Protein AF-A0A848ZQ97-F1 (afdb_monomer_lite)

Foldseek 3Di:
DPPPPDDPDPDDKDQDQFWFWKWWDAPPDPDIDIFGWGIDDPVGTDTDDDPPDPVVVRDDPPTDIDMDTDTPPPPPD

pLDDT: mean 84.63, std 11.37, range [46.75, 94.25]

Structure (mmCIF, N/CA/C/O backbone):
data_AF-A0A848ZQ97-F1
#
_entry.id   AF-A0A848ZQ97-F1
#
loop_
_atom_site.group_PDB
_atom_site.id
_atom_site.type_symbol
_atom_site.label_atom_id
_atom_site.label_alt_id
_atom_site.label_comp_id
_atom_site.label_asym_id
_atom_site.label_entity_id
_atom_site.label_seq_id
_atom_site.pdbx_PDB_ins_code
_atom_site.Cartn_x
_atom_site.Cartn_y
_atom_site.Cartn_z
_atom_site.occupancy
_atom_site.B_iso_or_equiv
_atom_site.auth_seq_id
_atom_site.auth_comp_id
_atom_site.auth_asym_id
_atom_site.auth_atom_id
_atom_site.pdbx_PDB_model_num
ATOM 1 N N . MET A 1 1 ? -10.404 5.895 -35.852 1.00 58.00 1 MET A N 1
ATOM 2 C CA . MET A 1 1 ? -9.113 6.110 -35.173 1.00 58.00 1 MET A CA 1
ATOM 3 C C . MET A 1 1 ? -9.227 5.409 -33.832 1.00 58.00 1 MET A C 1
ATOM 5 O O . MET A 1 1 ? -10.103 5.818 -33.079 1.00 58.00 1 MET A O 1
ATOM 9 N N . PRO A 1 2 ? -8.515 4.301 -33.571 1.00 60.75 2 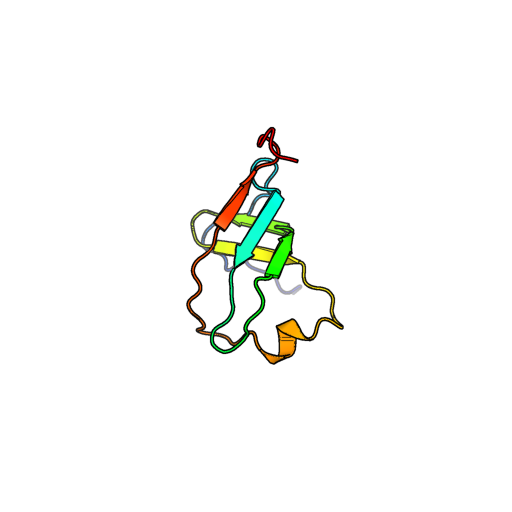PRO A N 1
ATOM 10 C CA . PRO A 1 2 ? -8.480 3.764 -32.219 1.00 60.75 2 PRO A CA 1
ATOM 11 C C . PRO A 1 2 ? -7.721 4.773 -31.354 1.00 60.75 2 PRO A C 1
ATOM 13 O O . PRO A 1 2 ? -6.717 5.329 -31.792 1.00 60.75 2 PRO A O 1
ATOM 16 N N . ASP A 1 3 ? -8.262 5.066 -30.182 1.00 65.12 3 ASP A N 1
ATOM 17 C CA . ASP A 1 3 ? -7.655 5.957 -29.201 1.00 65.12 3 ASP A CA 1
ATOM 18 C C . ASP A 1 3 ? -6.311 5.333 -28.778 1.00 65.12 3 ASP A C 1
ATOM 20 O O . ASP A 1 3 ? -6.282 4.286 -28.124 1.00 65.12 3 ASP A O 1
ATOM 24 N N . GLU A 1 4 ? -5.188 5.882 -29.252 1.00 72.12 4 GLU A N 1
ATOM 25 C CA . GLU A 1 4 ? -3.864 5.447 -28.810 1.00 72.12 4 GLU A CA 1
ATOM 26 C C . GLU A 1 4 ? -3.735 5.828 -27.335 1.00 72.12 4 GLU A C 1
ATOM 28 O O . GLU A 1 4 ? -3.595 7.000 -26.986 1.00 72.12 4 GLU A O 1
ATOM 33 N N . PHE A 1 5 ? -3.812 4.835 -26.446 1.00 78.06 5 PHE A N 1
ATOM 34 C CA . PHE A 1 5 ? -3.579 5.026 -25.019 1.00 78.06 5 PHE A CA 1
ATOM 35 C C . PHE A 1 5 ? -2.114 5.413 -24.787 1.00 78.06 5 PHE A C 1
ATOM 37 O O . PHE A 1 5 ? -1.257 4.567 -24.533 1.00 78.06 5 PHE A O 1
ATOM 44 N N . VAL A 1 6 ? -1.828 6.711 -24.877 1.00 84.44 6 VAL A N 1
ATOM 45 C CA . VAL A 1 6 ? -0.521 7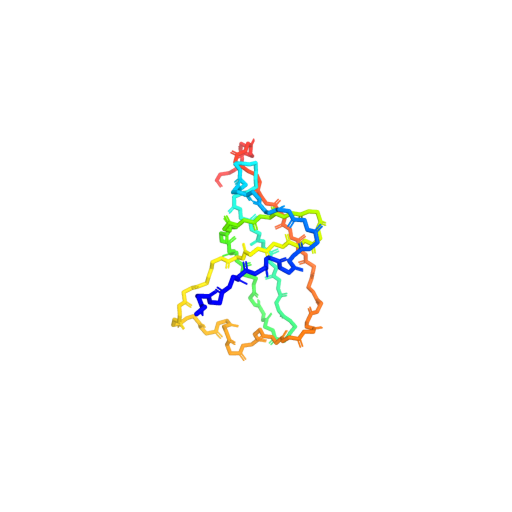.272 -24.541 1.00 84.44 6 VAL A CA 1
ATOM 46 C C . VAL A 1 6 ? -0.306 7.111 -23.037 1.00 84.44 6 VAL A C 1
ATOM 48 O O . VAL A 1 6 ? -1.056 7.654 -22.221 1.00 84.44 6 VAL A O 1
ATOM 51 N N . GLU A 1 7 ? 0.722 6.348 -22.670 1.00 88.00 7 GLU A N 1
ATOM 52 C CA . GLU A 1 7 ? 1.152 6.180 -21.282 1.00 88.00 7 GLU A CA 1
ATOM 53 C C . GLU A 1 7 ? 1.512 7.547 -20.677 1.00 88.00 7 GLU A C 1
ATOM 55 O O . GLU A 1 7 ? 2.306 8.306 -21.231 1.00 88.00 7 GLU A O 1
ATOM 60 N N . LYS A 1 8 ? 0.898 7.869 -19.533 1.00 90.50 8 LYS A N 1
ATOM 61 C CA . LYS A 1 8 ? 1.040 9.164 -18.846 1.00 90.50 8 LYS A CA 1
ATOM 62 C C . LYS A 1 8 ? 2.060 9.123 -17.711 1.00 90.50 8 LYS A C 1
ATOM 64 O O . LYS A 1 8 ? 2.429 10.168 -17.176 1.00 90.50 8 LYS A O 1
ATOM 69 N N . ARG A 1 9 ? 2.484 7.934 -17.278 1.00 87.00 9 ARG A N 1
ATOM 70 C CA . A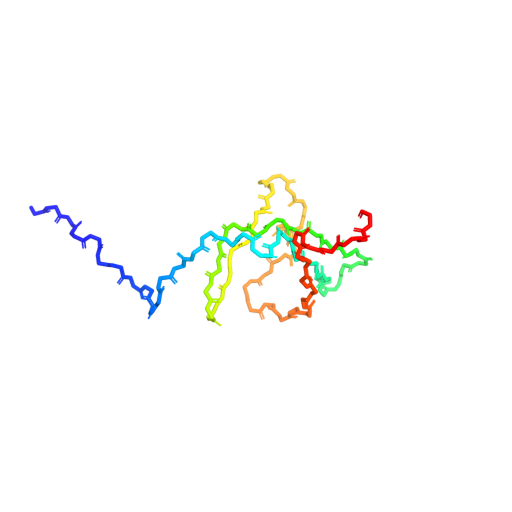RG A 1 9 ? 3.464 7.784 -16.199 1.00 87.00 9 ARG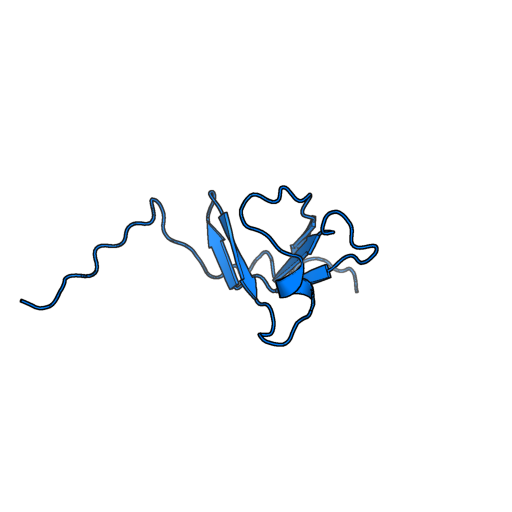 A CA 1
ATOM 71 C C . ARG A 1 9 ? 4.821 8.307 -16.649 1.00 87.00 9 ARG A C 1
ATOM 73 O O . ARG A 1 9 ? 5.303 7.984 -17.726 1.00 87.00 9 ARG A O 1
ATOM 80 N N . SER A 1 10 ? 5.487 9.046 -15.764 1.00 90.00 10 SER A N 1
ATOM 81 C CA . SER A 1 10 ? 6.839 9.547 -16.032 1.00 90.00 10 SER A CA 1
ATOM 82 C C . SER A 1 10 ? 7.921 8.460 -16.018 1.00 90.00 10 SER A C 1
ATOM 84 O O . SER A 1 10 ? 9.060 8.743 -16.363 1.00 90.00 10 SER A O 1
ATOM 86 N N . GLU A 1 11 ? 7.607 7.257 -15.530 1.00 88.69 11 GLU A N 1
ATOM 87 C CA . GLU A 1 11 ? 8.534 6.124 -15.465 1.00 88.69 11 GLU A CA 1
ATOM 88 C C . GLU A 1 11 ? 7.774 4.784 -15.491 1.00 88.69 11 GLU A C 1
ATOM 90 O O . GLU A 1 11 ? 6.632 4.713 -15.013 1.00 88.69 11 GLU A O 1
ATOM 95 N N . PRO A 1 12 ? 8.390 3.713 -16.024 1.00 87.38 12 PRO A N 1
ATOM 96 C CA . PRO A 1 12 ? 7.809 2.379 -15.987 1.00 87.38 12 PRO A CA 1
ATOM 97 C C . PRO A 1 12 ? 7.809 1.822 -14.561 1.00 87.38 12 PRO A C 1
ATOM 99 O O . PRO A 1 12 ? 8.716 2.081 -13.767 1.00 87.38 12 PRO A O 1
ATOM 102 N N . ARG A 1 13 ? 6.811 0.993 -14.251 1.00 88.75 13 ARG A N 1
ATOM 103 C CA . ARG A 1 13 ? 6.761 0.232 -12.997 1.00 88.75 13 ARG A CA 1
ATOM 104 C C . ARG A 1 13 ? 7.183 -1.207 -13.239 1.00 88.75 13 ARG A C 1
ATOM 106 O O . ARG A 1 13 ? 6.882 -1.768 -14.290 1.00 88.75 13 ARG A O 1
ATOM 113 N N . LYS A 1 14 ? 7.852 -1.804 -12.257 1.00 84.62 14 LYS A N 1
ATOM 114 C CA . LYS A 1 14 ? 8.237 -3.218 -12.283 1.00 84.62 14 LYS A CA 1
ATOM 115 C C . LYS A 1 14 ? 7.489 -3.972 -11.192 1.00 84.62 14 LYS A C 1
ATOM 117 O O . LYS A 1 14 ? 7.216 -3.415 -10.126 1.00 84.62 14 LYS A O 1
ATOM 122 N N . ILE A 1 15 ? 7.159 -5.228 -11.475 1.00 77.94 15 ILE A N 1
ATOM 123 C CA . ILE A 1 15 ? 6.788 -6.182 -10.428 1.00 77.94 15 ILE A CA 1
ATOM 124 C C . ILE A 1 15 ? 8.029 -6.339 -9.548 1.00 77.94 15 ILE A C 1
ATOM 126 O O . ILE A 1 15 ? 9.145 -6.448 -10.060 1.00 77.94 15 ILE A O 1
ATOM 130 N N . VAL A 1 16 ? 7.848 -6.194 -8.239 1.00 69.12 16 VAL A N 1
ATOM 131 C CA . VAL A 1 16 ? 8.970 -6.107 -7.307 1.00 69.12 16 VAL A CA 1
ATOM 132 C C . VAL A 1 16 ? 9.241 -7.490 -6.742 1.00 69.12 16 VAL A C 1
ATOM 134 O O . VAL A 1 16 ? 8.468 -7.973 -5.925 1.00 69.12 16 VAL A O 1
ATOM 137 N N . ASP A 1 17 ? 10.358 -8.099 -7.132 1.00 66.75 17 ASP A N 1
ATOM 138 C CA . ASP A 1 17 ? 10.779 -9.381 -6.547 1.00 66.75 17 ASP A CA 1
ATOM 139 C C . ASP A 1 17 ? 11.440 -9.181 -5.174 1.00 66.75 17 ASP A C 1
ATOM 141 O O . ASP A 1 17 ? 11.386 -10.050 -4.313 1.00 66.75 17 ASP A O 1
ATOM 145 N N . LYS A 1 18 ? 12.039 -8.002 -4.948 1.00 70.75 18 LYS A N 1
ATOM 146 C CA . LYS A 1 18 ? 12.821 -7.699 -3.742 1.00 70.75 18 LYS A CA 1
ATOM 147 C C . LYS A 1 18 ? 11.976 -7.310 -2.529 1.00 70.75 18 LYS A C 1
ATOM 149 O O . LYS A 1 18 ? 12.363 -7.624 -1.412 1.00 70.75 18 LYS A O 1
ATOM 154 N N . PHE A 1 19 ? 10.865 -6.598 -2.715 1.00 73.75 19 PHE A N 1
ATOM 155 C CA . PHE A 1 19 ? 9.989 -6.137 -1.633 1.00 73.75 19 PHE A CA 1
ATOM 156 C C . PHE A 1 19 ? 8.607 -6.742 -1.819 1.00 73.75 19 PHE A C 1
ATOM 158 O O . PHE A 1 19 ? 7.937 -6.459 -2.809 1.00 73.75 19 PHE A O 1
ATOM 165 N N . TYR A 1 20 ? 8.191 -7.564 -0.861 1.00 84.38 20 TYR A N 1
ATOM 166 C CA . TYR A 1 20 ? 6.965 -8.346 -0.973 1.00 84.38 20 TYR A CA 1
ATOM 167 C C . TYR A 1 20 ? 5.774 -7.656 -0.308 1.00 84.38 20 TYR A C 1
ATOM 169 O O . TYR A 1 20 ? 4.644 -7.727 -0.797 1.00 84.38 20 TYR A O 1
ATOM 177 N N . SER A 1 21 ? 6.017 -6.967 0.807 1.00 91.00 21 SER A N 1
ATOM 178 C CA . SER A 1 21 ? 4.960 -6.299 1.557 1.00 91.00 21 SER A CA 1
ATOM 179 C C . SER A 1 21 ? 5.421 -4.989 2.176 1.00 91.00 21 SER A C 1
ATOM 181 O O . SER A 1 21 ? 6.615 -4.736 2.351 1.00 91.00 21 SER A O 1
ATOM 183 N N . VAL A 1 22 ? 4.443 -4.152 2.487 1.00 92.69 22 VAL A N 1
ATOM 184 C CA . VAL A 1 22 ? 4.618 -2.893 3.198 1.00 92.69 22 VAL A CA 1
ATOM 185 C C . VAL A 1 22 ? 3.639 -2.847 4.357 1.00 92.69 22 VAL A C 1
ATOM 187 O O . VAL A 1 22 ? 2.515 -3.331 4.241 1.00 92.69 22 VAL A O 1
ATOM 190 N N . GLU A 1 23 ? 4.073 -2.269 5.462 1.00 94.25 23 GLU A N 1
ATOM 191 C CA . GLU A 1 23 ? 3.288 -2.080 6.669 1.00 94.25 23 GLU A CA 1
ATOM 192 C C . GLU A 1 23 ? 3.214 -0.597 7.013 1.00 94.25 23 GLU A C 1
ATOM 194 O O . GLU A 1 23 ? 4.229 0.102 6.963 1.00 94.25 23 GLU A O 1
ATOM 199 N N . PHE A 1 24 ? 2.016 -0.119 7.340 1.00 93.25 24 PHE A N 1
ATOM 200 C CA . PHE A 1 24 ? 1.807 1.234 7.843 1.00 93.25 24 PHE A CA 1
ATOM 201 C C . PHE A 1 24 ? 0.531 1.331 8.685 1.00 93.25 24 PHE A C 1
ATOM 203 O O . PHE A 1 24 ? -0.417 0.555 8.528 1.00 93.25 24 PHE A O 1
ATOM 210 N N . ALA A 1 25 ? 0.516 2.310 9.587 1.00 90.94 25 ALA A N 1
ATOM 211 C CA . ALA A 1 25 ? -0.671 2.721 10.326 1.00 90.94 25 ALA A CA 1
ATOM 212 C C . ALA A 1 25 ? -1.394 3.847 9.580 1.00 90.94 25 ALA A C 1
ATOM 214 O O . ALA A 1 25 ? -0.767 4.689 8.934 1.00 90.94 25 ALA A O 1
ATOM 215 N N . LEU A 1 26 ? -2.718 3.878 9.706 1.00 88.81 26 LEU A N 1
ATOM 216 C CA . LEU A 1 26 ? -3.531 5.004 9.260 1.00 88.81 26 LEU A CA 1
ATOM 217 C C . LEU A 1 26 ? -3.851 5.902 10.446 1.00 88.81 26 LEU A C 1
ATOM 219 O O . LEU A 1 26 ? -4.097 5.437 11.559 1.00 88.81 26 LEU A O 1
ATOM 223 N N . LYS A 1 27 ? -3.865 7.212 10.205 1.00 82.12 27 LYS A N 1
ATOM 224 C CA . LYS A 1 27 ? -4.171 8.185 11.250 1.00 82.12 27 LYS A CA 1
ATOM 225 C C . LYS A 1 27 ? -5.586 7.947 11.783 1.00 82.12 27 LYS A C 1
ATOM 227 O O . LYS A 1 27 ? -6.549 7.992 11.026 1.00 82.12 27 LYS A O 1
ATOM 232 N N . GLY A 1 28 ? -5.704 7.750 13.095 1.00 80.19 28 GLY A N 1
ATOM 233 C CA . GLY A 1 28 ? -6.990 7.505 13.754 1.00 80.19 28 GLY A CA 1
ATOM 234 C C . GLY A 1 28 ? -7.443 6.044 13.746 1.00 80.19 28 GLY A C 1
ATOM 235 O O . GLY A 1 28 ? -8.578 5.781 14.131 1.00 80.19 28 GLY A O 1
ATOM 236 N N . ILE A 1 29 ? -6.580 5.107 13.338 1.00 83.56 29 ILE A N 1
ATOM 237 C CA . ILE A 1 29 ? -6.811 3.672 13.505 1.00 83.56 29 ILE A CA 1
ATOM 238 C C . ILE A 1 29 ? -5.712 3.094 14.394 1.00 83.56 29 ILE A C 1
ATOM 240 O O . ILE A 1 29 ? -4.530 3.241 14.096 1.00 83.56 29 ILE A O 1
ATOM 244 N N . ASP A 1 30 ? -6.104 2.375 15.443 1.00 83.62 30 ASP A N 1
ATOM 245 C CA . ASP A 1 30 ? -5.172 1.743 16.393 1.00 83.62 30 ASP A CA 1
ATOM 246 C C . ASP A 1 30 ? -4.515 0.460 15.847 1.00 83.62 30 ASP A C 1
ATOM 248 O O . ASP A 1 30 ? -3.788 -0.239 16.551 1.00 83.62 30 ASP A O 1
ATOM 252 N N . PHE A 1 31 ? -4.768 0.134 14.578 1.00 84.19 31 PHE A N 1
ATOM 253 C CA . PHE A 1 31 ? -4.269 -1.056 13.906 1.00 84.19 31 PHE A CA 1
ATOM 254 C C . PHE A 1 31 ? -3.229 -0.697 12.853 1.00 84.19 31 PHE A C 1
ATOM 256 O O . PHE A 1 31 ? -3.390 0.232 12.058 1.00 84.19 31 PHE A O 1
ATOM 263 N N . VAL A 1 32 ? -2.182 -1.511 12.821 1.00 90.31 32 VAL A N 1
ATOM 264 C CA . VAL A 1 32 ? -1.172 -1.498 11.774 1.00 90.31 32 VAL A CA 1
ATOM 265 C C . VAL A 1 32 ? -1.580 -2.510 10.707 1.00 90.31 32 VAL A C 1
ATOM 267 O O . VAL A 1 32 ? -1.882 -3.662 11.024 1.00 90.31 32 VAL A O 1
ATOM 270 N N . TYR A 1 33 ? -1.590 -2.089 9.443 1.00 91.62 33 TYR A N 1
ATOM 271 C CA . TYR A 1 33 ? -1.949 -2.952 8.322 1.00 91.62 33 TYR A CA 1
ATOM 272 C C . TYR A 1 33 ? -0.722 -3.304 7.498 1.00 91.62 33 TYR A C 1
ATOM 274 O O . TYR A 1 33 ? 0.114 -2.445 7.223 1.00 91.62 33 TYR A O 1
ATOM 282 N N . GLN A 1 34 ? -0.664 -4.555 7.047 1.00 93.19 34 GLN A N 1
ATOM 283 C CA . GLN A 1 34 ? 0.345 -5.034 6.113 1.00 93.19 34 GLN A CA 1
ATOM 284 C C . GLN A 1 34 ? -0.310 -5.411 4.784 1.00 93.19 34 GLN A C 1
ATOM 286 O O . GLN A 1 34 ? -1.273 -6.180 4.737 1.00 93.19 34 GLN A O 1
ATOM 291 N N . PHE A 1 35 ? 0.237 -4.888 3.691 1.00 92.56 35 PHE A N 1
ATOM 292 C CA . PHE A 1 35 ? -0.268 -5.091 2.338 1.00 92.56 35 PHE A CA 1
ATOM 293 C C . PHE A 1 35 ? 0.799 -5.690 1.436 1.00 92.56 35 PHE A C 1
ATOM 295 O O . PHE A 1 35 ? 1.979 -5.357 1.542 1.00 92.56 35 PHE A O 1
ATOM 302 N N . LYS A 1 36 ? 0.376 -6.531 0.488 1.00 91.69 36 LY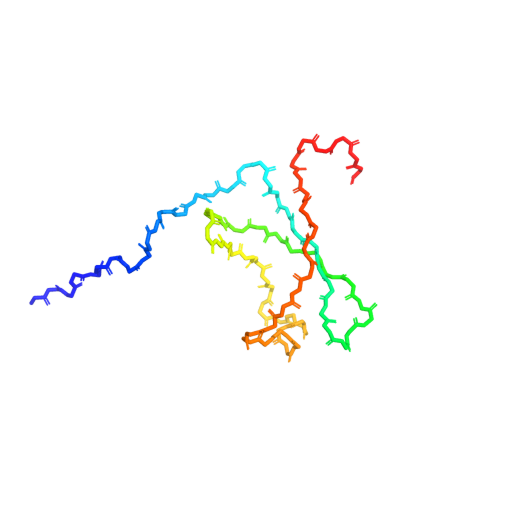S A N 1
ATOM 303 C CA . LYS A 1 36 ? 1.266 -6.992 -0.583 1.00 91.69 36 LYS A CA 1
ATOM 304 C C . LYS A 1 36 ? 1.539 -5.862 -1.565 1.00 91.69 36 LYS A C 1
ATOM 306 O O . LYS A 1 36 ? 0.633 -5.100 -1.904 1.00 91.69 36 LYS A O 1
ATOM 311 N N . ILE A 1 37 ? 2.764 -5.804 -2.066 1.00 91.88 37 ILE A N 1
ATOM 312 C CA . ILE A 1 37 ? 3.160 -4.870 -3.119 1.00 91.88 37 ILE A CA 1
ATOM 313 C C . ILE A 1 37 ? 2.843 -5.510 -4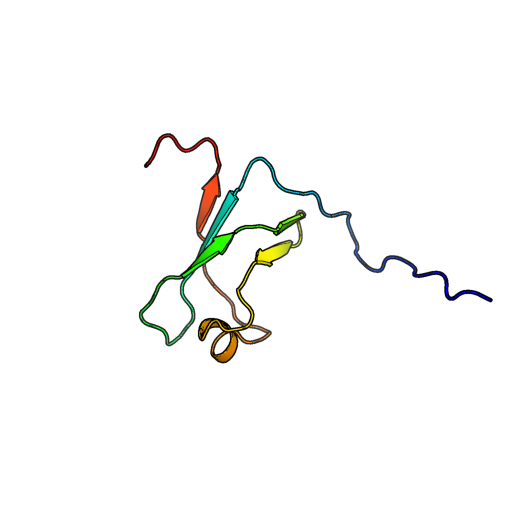.472 1.00 91.88 37 ILE A C 1
ATOM 315 O O . ILE A 1 37 ? 3.247 -6.635 -4.742 1.00 91.88 37 ILE A O 1
ATOM 319 N N . TRP A 1 38 ? 2.108 -4.798 -5.324 1.00 91.31 38 TRP A N 1
ATOM 320 C CA . TRP A 1 38 ? 1.805 -5.244 -6.686 1.00 91.31 38 TRP A CA 1
ATOM 321 C C . TRP A 1 38 ? 2.912 -4.851 -7.666 1.00 91.31 38 TRP A C 1
ATOM 323 O O . TRP A 1 38 ? 3.417 -5.668 -8.431 1.00 91.31 38 TRP A O 1
ATOM 333 N N . ASN A 1 39 ? 3.286 -3.572 -7.649 1.00 90.25 39 ASN A N 1
ATOM 334 C CA . ASN A 1 39 ? 4.369 -3.023 -8.454 1.00 90.25 39 ASN A CA 1
ATOM 335 C C . ASN A 1 39 ? 4.915 -1.745 -7.816 1.00 90.25 39 ASN A C 1
ATOM 337 O O . ASN A 1 39 ? 4.258 -1.114 -6.982 1.00 90.25 39 ASN A O 1
ATOM 341 N N . MET A 1 40 ? 6.119 -1.358 -8.221 1.00 89.75 40 MET A N 1
ATOM 342 C CA . MET A 1 40 ? 6.784 -0.162 -7.716 1.00 89.75 40 MET A CA 1
ATOM 343 C C . MET A 1 40 ? 7.656 0.479 -8.792 1.00 89.75 40 MET A C 1
ATOM 345 O O . MET A 1 40 ? 8.096 -0.161 -9.752 1.00 89.75 40 MET A O 1
ATOM 349 N N . SER A 1 41 ? 7.893 1.767 -8.608 1.00 89.31 41 SER A N 1
ATOM 350 C CA . SER A 1 41 ? 8.912 2.572 -9.263 1.00 89.31 41 SER A CA 1
ATOM 351 C C . SER A 1 41 ? 9.521 3.541 -8.242 1.00 89.31 41 SER A C 1
ATOM 353 O O . SER A 1 41 ? 9.125 3.554 -7.075 1.00 89.31 41 SER A O 1
ATOM 355 N N . SER A 1 42 ? 10.491 4.357 -8.656 1.00 86.00 42 SER A N 1
ATOM 356 C CA . SER A 1 42 ? 11.169 5.288 -7.743 1.00 86.00 42 SER A CA 1
ATOM 357 C C . SER A 1 42 ? 10.242 6.377 -7.177 1.00 86.00 42 SER A C 1
ATOM 359 O O . SER A 1 42 ? 10.479 6.884 -6.085 1.00 86.00 42 SER A O 1
ATOM 361 N N . LYS A 1 43 ? 9.164 6.709 -7.895 1.00 89.69 43 LYS A N 1
ATOM 362 C CA . LYS A 1 43 ? 8.174 7.738 -7.550 1.00 89.69 43 LYS A CA 1
ATOM 363 C C . LYS A 1 43 ? 6.890 7.193 -6.930 1.00 89.69 43 LYS A C 1
ATOM 365 O O . LYS A 1 43 ? 5.982 7.974 -6.657 1.00 89.69 43 LYS A O 1
ATOM 370 N N . GLY A 1 44 ? 6.760 5.882 -6.741 1.00 88.88 44 GLY A N 1
ATOM 371 C CA . GLY A 1 44 ? 5.599 5.342 -6.043 1.00 88.88 44 GLY A CA 1
ATOM 372 C C . GLY A 1 44 ? 5.361 3.856 -6.245 1.00 88.88 44 GLY A C 1
ATOM 373 O O . GLY A 1 44 ? 6.045 3.171 -7.001 1.00 88.88 44 GLY A O 1
ATOM 374 N N . MET A 1 45 ? 4.331 3.360 -5.569 1.00 90.56 45 MET A N 1
ATOM 375 C CA . MET A 1 45 ? 3.987 1.942 -5.536 1.00 90.56 45 MET A CA 1
ATOM 376 C C . MET A 1 45 ? 2.485 1.712 -5.674 1.00 90.56 45 MET A C 1
ATOM 378 O O . MET A 1 45 ? 1.685 2.643 -5.577 1.00 90.56 45 MET A O 1
ATOM 382 N N . CYS A 1 46 ? 2.109 0.465 -5.931 1.00 92.25 46 CYS A N 1
ATOM 383 C CA . CYS A 1 46 ? 0.748 -0.032 -5.784 1.00 92.25 46 CYS A CA 1
ATOM 384 C C . CYS A 1 46 ? 0.747 -1.157 -4.753 1.00 92.25 46 CYS A C 1
ATOM 386 O O . CYS A 1 46 ? 1.580 -2.062 -4.827 1.00 92.25 46 CYS A O 1
ATOM 388 N N . VAL A 1 47 ? -0.214 -1.117 -3.835 1.00 93.00 47 VAL A N 1
ATOM 389 C CA . VAL A 1 47 ? -0.495 -2.204 -2.896 1.00 93.00 47 VAL A CA 1
ATOM 390 C C . VAL A 1 47 ? -1.789 -2.909 -3.276 1.00 93.00 47 VAL A C 1
ATOM 392 O O . VAL A 1 47 ? -2.656 -2.320 -3.922 1.00 93.00 47 VAL A O 1
ATOM 395 N N . LEU A 1 48 ? -1.915 -4.170 -2.880 1.00 92.50 48 LEU A N 1
ATOM 396 C CA . LEU A 1 48 ? -3.142 -4.941 -3.034 1.00 92.50 48 LEU A CA 1
ATOM 397 C C . LEU A 1 48 ? -3.965 -4.877 -1.751 1.00 92.50 48 LEU A C 1
ATOM 399 O O . LEU A 1 48 ? -3.471 -5.211 -0.673 1.00 92.50 48 LEU A O 1
ATOM 403 N N . ILE A 1 49 ? -5.232 -4.504 -1.893 1.00 92.38 49 ILE A N 1
ATOM 404 C CA . ILE A 1 49 ? -6.218 -4.465 -0.815 1.00 92.38 49 ILE A CA 1
ATOM 405 C C . ILE A 1 49 ? -7.441 -5.240 -1.298 1.00 92.38 49 ILE A C 1
ATOM 407 O O . ILE A 1 49 ? -7.827 -5.117 -2.461 1.00 92.38 49 ILE A O 1
ATOM 411 N N . LYS A 1 50 ? -8.028 -6.068 -0.429 1.00 92.50 50 LYS A N 1
ATOM 412 C CA . LYS A 1 50 ? -9.301 -6.719 -0.747 1.00 92.50 50 LYS A CA 1
ATOM 413 C C . LYS A 1 50 ? -10.405 -5.668 -0.841 1.00 92.50 50 LYS A C 1
ATOM 415 O O . LYS A 1 50 ? -10.421 -4.730 -0.048 1.00 92.50 50 LYS A O 1
ATOM 420 N N . GLU A 1 51 ? -11.316 -5.848 -1.787 1.00 93.38 51 GLU A N 1
ATOM 421 C CA . GLU A 1 51 ? -12.409 -4.906 -2.051 1.00 93.38 51 GLU A CA 1
ATOM 422 C C . GLU A 1 51 ? -13.338 -4.711 -0.841 1.00 93.38 51 GLU A C 1
ATOM 424 O O . GLU A 1 51 ? -13.837 -3.616 -0.615 1.00 93.38 51 GLU A O 1
ATOM 429 N N . ASP A 1 52 ? -13.503 -5.746 -0.019 1.00 93.50 52 ASP A N 1
ATOM 430 C CA . ASP A 1 52 ? -14.324 -5.760 1.195 1.00 93.50 52 ASP A CA 1
ATOM 431 C C . ASP A 1 52 ? -13.562 -5.338 2.465 1.00 93.50 52 ASP A C 1
ATOM 433 O O . ASP A 1 52 ? -14.072 -5.461 3.580 1.00 93.50 52 ASP A O 1
ATOM 437 N N . SER A 1 53 ? -12.324 -4.854 2.333 1.00 90.44 53 SER A N 1
ATOM 438 C CA . SER A 1 53 ? -11.522 -4.462 3.487 1.00 90.44 53 SER A CA 1
ATOM 439 C C . SER A 1 53 ? -11.968 -3.113 4.052 1.00 90.44 53 SER A C 1
ATOM 441 O O . SER A 1 53 ? -11.865 -2.084 3.382 1.00 90.44 53 SER A O 1
ATOM 443 N N . VAL A 1 54 ? -12.328 -3.097 5.339 1.00 89.12 54 VAL A N 1
ATOM 444 C CA . VAL A 1 54 ? -12.701 -1.893 6.115 1.00 89.12 54 VAL A CA 1
ATOM 445 C C . VAL A 1 54 ? -11.629 -0.793 6.055 1.00 89.12 54 VAL A C 1
ATOM 447 O O . VAL A 1 54 ? -11.917 0.394 6.199 1.00 89.12 54 VAL A O 1
ATOM 450 N N . VAL A 1 55 ? -10.372 -1.149 5.781 1.00 89.56 55 VAL A N 1
ATOM 451 C CA . VAL A 1 55 ? -9.284 -0.173 5.641 1.00 89.56 55 VAL A CA 1
ATOM 452 C C . VAL A 1 55 ? -9.515 0.828 4.499 1.00 89.56 55 VAL A C 1
ATOM 454 O O . VAL A 1 55 ? -9.053 1.965 4.583 1.00 89.56 55 VAL A O 1
ATOM 457 N N . LEU A 1 56 ? -10.271 0.446 3.461 1.00 90.69 56 LEU A N 1
ATOM 458 C CA . LEU A 1 56 ? -10.620 1.331 2.345 1.00 90.69 56 LEU A CA 1
ATOM 459 C C . LEU A 1 56 ? -11.514 2.498 2.784 1.00 90.69 56 LEU A C 1
ATOM 461 O O . LEU A 1 56 ? -11.447 3.577 2.200 1.00 90.69 56 LEU A O 1
ATOM 465 N N . GLU A 1 57 ? -12.311 2.323 3.839 1.00 90.31 57 GLU A N 1
ATOM 466 C CA . GLU A 1 57 ? -13.148 3.393 4.393 1.00 90.31 57 GLU A CA 1
ATOM 467 C C . GLU A 1 57 ? -12.312 4.488 5.061 1.00 90.31 57 GLU A C 1
ATOM 469 O O . GLU A 1 57 ? -12.739 5.645 5.136 1.00 90.31 57 GLU A O 1
ATOM 474 N N . HIS A 1 58 ? -11.101 4.140 5.494 1.00 89.75 58 HIS A N 1
ATOM 475 C CA . HIS A 1 58 ? -10.229 4.999 6.282 1.00 89.75 58 HIS A CA 1
ATOM 476 C C . HIS A 1 58 ? -9.063 5.578 5.477 1.00 89.75 58 HIS A C 1
ATOM 478 O O . HIS A 1 58 ? -8.560 6.637 5.832 1.00 89.75 58 HIS A O 1
ATOM 484 N N . LEU A 1 59 ? -8.659 4.928 4.383 1.00 90.00 59 LEU A N 1
ATOM 485 C CA . LEU A 1 59 ? -7.612 5.418 3.490 1.00 90.00 59 LEU A CA 1
ATOM 486 C C . LEU A 1 59 ? -8.143 6.568 2.618 1.00 90.00 59 LEU A C 1
ATOM 488 O O . LEU A 1 59 ? -9.078 6.378 1.833 1.00 90.00 59 LEU A O 1
ATOM 492 N N . LYS A 1 60 ? -7.548 7.760 2.720 1.00 91.19 60 LYS A N 1
ATOM 493 C CA . LYS A 1 60 ? -7.937 8.947 1.945 1.00 91.19 60 LYS A CA 1
ATOM 494 C C . LYS A 1 60 ? -6.798 9.445 1.060 1.00 91.19 60 LYS A C 1
ATOM 496 O O . LYS A 1 60 ? -5.613 9.339 1.369 1.00 91.19 60 LYS A O 1
ATOM 501 N N . ALA A 1 61 ? -7.169 10.018 -0.084 1.00 92.62 61 ALA A N 1
ATOM 502 C CA . ALA A 1 61 ? -6.204 10.678 -0.952 1.00 92.62 61 ALA A CA 1
ATOM 503 C C . ALA A 1 61 ? -5.591 11.885 -0.223 1.00 92.62 61 ALA A C 1
ATOM 505 O O . ALA A 1 61 ? -6.318 12.747 0.267 1.00 92.62 61 ALA A O 1
ATOM 506 N N . GLY A 1 62 ? -4.259 11.942 -0.186 1.00 93.75 62 GLY A N 1
ATOM 507 C CA . GLY A 1 62 ? -3.510 12.972 0.536 1.00 93.75 62 GLY A CA 1
ATOM 508 C C . GLY A 1 62 ? -3.018 12.546 1.920 1.00 93.75 62 GLY A C 1
ATOM 509 O O . GLY A 1 62 ? -2.247 13.294 2.518 1.00 93.75 62 GLY A O 1
ATOM 510 N N . ASP A 1 63 ? -3.396 11.359 2.407 1.00 91.19 63 ASP A N 1
ATOM 511 C CA . ASP A 1 63 ? -2.828 10.815 3.640 1.00 91.19 63 ASP A CA 1
ATOM 512 C C . ASP A 1 63 ? -1.313 10.624 3.506 1.00 91.19 63 ASP A C 1
ATOM 514 O O . ASP A 1 63 ? -0.806 10.106 2.506 1.00 91.19 63 ASP A O 1
ATOM 518 N N . ILE A 1 64 ? -0.592 11.037 4.547 1.00 92.88 64 ILE A N 1
ATOM 519 C CA . ILE A 1 64 ? 0.846 10.822 4.689 1.00 92.88 64 ILE A CA 1
ATOM 520 C C . ILE A 1 64 ? 1.025 9.756 5.762 1.00 92.88 64 ILE A C 1
ATOM 522 O O . ILE A 1 64 ? 0.569 9.933 6.892 1.00 92.88 64 ILE A O 1
ATOM 526 N N . VAL A 1 65 ? 1.668 8.651 5.393 1.00 92.19 65 VAL A N 1
ATOM 527 C CA . VAL A 1 65 ? 1.883 7.494 6.265 1.00 92.19 65 VAL A CA 1
ATOM 528 C C . VAL A 1 65 ? 3.358 7.124 6.300 1.00 92.19 65 VAL A C 1
ATOM 530 O O . VAL A 1 65 ? 4.046 7.174 5.277 1.00 92.19 65 VAL A O 1
ATOM 533 N N . ASP A 1 66 ? 3.824 6.710 7.472 1.00 92.56 66 ASP A N 1
ATOM 534 C CA . ASP A 1 66 ? 5.157 6.143 7.633 1.00 92.56 66 ASP A CA 1
ATOM 535 C C . ASP A 1 66 ? 5.121 4.661 7.254 1.00 92.56 66 ASP A C 1
ATOM 537 O O . ASP A 1 66 ? 4.372 3.872 7.833 1.00 92.56 66 ASP A O 1
ATOM 541 N N . MET A 1 67 ? 5.917 4.288 6.251 1.00 91.94 67 MET A N 1
ATOM 542 C CA . MET A 1 67 ? 5.912 2.948 5.667 1.00 91.94 67 MET A CA 1
ATOM 543 C C . MET A 1 67 ? 7.143 2.144 6.073 1.00 91.94 67 MET A C 1
ATOM 545 O O . MET A 1 67 ? 8.279 2.601 5.932 1.00 91.94 67 MET A O 1
ATOM 549 N N . LYS A 1 68 ? 6.918 0.894 6.479 1.00 92.88 68 LYS A N 1
ATOM 550 C CA . LYS A 1 68 ? 7.957 -0.105 6.723 1.00 92.88 68 LYS A CA 1
ATOM 551 C C . LYS A 1 68 ? 7.892 -1.195 5.657 1.00 92.88 68 LYS A C 1
ATOM 553 O O . LYS A 1 68 ? 6.854 -1.817 5.457 1.00 92.88 68 LYS A O 1
ATOM 558 N N . TYR A 1 69 ? 9.002 -1.426 4.963 1.00 89.94 69 TYR A N 1
ATOM 559 C CA . TYR A 1 69 ? 9.078 -2.362 3.839 1.00 89.94 69 TYR A CA 1
ATOM 560 C C . TYR A 1 69 ? 9.707 -3.687 4.263 1.00 89.94 69 TYR A C 1
ATOM 562 O O . TYR A 1 69 ? 10.738 -3.694 4.935 1.00 89.94 69 TYR A O 1
ATOM 570 N N . TYR A 1 70 ? 9.127 -4.794 3.804 1.00 88.81 70 TYR A N 1
ATOM 571 C CA . TYR A 1 70 ? 9.633 -6.141 4.051 1.00 88.81 70 TYR A CA 1
ATOM 572 C C . TYR A 1 70 ? 10.040 -6.810 2.737 1.00 88.81 70 TYR A C 1
ATOM 574 O O . TYR A 1 70 ? 9.250 -6.906 1.788 1.00 88.81 70 TYR A O 1
ATOM 582 N N . SER A 1 71 ? 11.293 -7.257 2.683 1.00 84.31 71 SER A N 1
ATOM 583 C CA . SER A 1 71 ? 11.859 -7.992 1.554 1.00 84.31 71 SER A CA 1
ATOM 584 C C . SER A 1 71 ? 11.673 -9.497 1.689 1.00 84.31 71 SER A C 1
ATOM 586 O O . SER A 1 71 ? 11.641 -10.010 2.800 1.00 84.31 71 SER A O 1
ATOM 588 N N . SER A 1 72 ? 11.640 -10.212 0.564 1.00 71.06 72 SER A N 1
ATOM 589 C CA . SER A 1 72 ? 11.662 -11.685 0.531 1.00 71.06 72 SER A CA 1
ATOM 590 C C . SER A 1 72 ? 12.886 -12.289 1.224 1.00 71.06 72 SER A C 1
ATOM 592 O O . SER A 1 72 ? 12.828 -13.407 1.722 1.00 71.06 72 SER A O 1
ATOM 594 N N . ASP A 1 73 ? 13.985 -11.534 1.267 1.00 68.19 73 ASP A N 1
ATOM 595 C CA . ASP A 1 73 ? 15.276 -11.996 1.781 1.00 68.19 73 ASP A CA 1
ATOM 596 C C . ASP A 1 73 ? 15.391 -11.861 3.309 1.00 68.19 73 ASP A C 1
ATOM 598 O O . ASP A 1 73 ? 16.445 -12.142 3.883 1.00 68.19 73 ASP A O 1
ATOM 602 N N . SER A 1 74 ? 14.335 -11.407 3.999 1.00 57.34 74 SER A N 1
ATOM 603 C CA . SER A 1 74 ? 14.358 -11.371 5.457 1.00 57.34 74 SER A CA 1
ATOM 604 C C . SER A 1 74 ? 14.190 -12.787 6.005 1.00 57.34 74 SER A C 1
ATOM 606 O O . SER A 1 74 ? 13.100 -13.345 5.970 1.00 57.34 74 SER A O 1
ATOM 608 N N . LEU A 1 75 ? 15.263 -13.341 6.575 1.00 53.56 75 LEU A N 1
ATOM 609 C CA . LEU A 1 75 ? 15.286 -14.577 7.379 1.00 53.56 75 LEU A CA 1
ATOM 610 C C . LEU A 1 75 ? 14.499 -14.468 8.707 1.00 53.56 75 LEU A C 1
ATOM 612 O O . LEU A 1 75 ? 14.772 -15.191 9.663 1.00 53.56 75 LEU A O 1
ATOM 616 N N . SER A 1 76 ? 13.557 -13.537 8.804 1.00 48.22 76 SER A N 1
ATOM 617 C CA . SER A 1 76 ? 12.693 -13.336 9.964 1.00 48.22 76 SER A CA 1
ATOM 618 C C . SER A 1 76 ? 11.274 -13.789 9.609 1.00 48.22 76 SER A C 1
ATOM 620 O O . SER A 1 76 ? 10.858 -13.512 8.486 1.00 48.22 76 SER A O 1
ATOM 622 N N . PRO A 1 77 ? 10.592 -14.476 10.544 1.00 46.75 77 PRO A N 1
ATOM 623 C CA . PRO A 1 77 ? 9.603 -15.533 10.298 1.00 46.75 77 PRO A CA 1
ATOM 624 C C . PRO A 1 77 ? 8.432 -15.184 9.380 1.00 46.75 77 PRO A C 1
ATOM 626 O O . PRO A 1 77 ? 7.978 -14.019 9.400 1.00 46.75 77 PRO A O 1
#

Radius of gyration: 15.29 Å; chains: 1; bounding box: 30×28×52 Å

Secondary structure (DSSP, 8-state):
---------SS--B--SSEEEEEEEPTT-S-EEEEEEEEEETTEEEEE--TT-THHHH--TT-----EEEETT----

Sequence (77 aa):
MPDEFVEKRSEPRKIVDKFYSVEFALKGIDFVYQFKIWNMSSKGMCVLIKEDSVVLEHLKAGDIVDMKYYSSDSLSP